Protein AF-A0A9J6AYH1-F1 (afdb_monomer_lite)

pLDDT: mean 74.79, std 12.99, range [30.77, 92.38]

Structure (mmCIF, N/CA/C/O backbone):
data_AF-A0A9J6AYH1-F1
#
_entry.id   AF-A0A9J6AYH1-F1
#
loop_
_atom_site.group_PDB
_atom_site.id
_atom_site.type_symbol
_atom_site.label_atom_id
_atom_site.label_alt_id
_atom_site.label_comp_id
_atom_site.label_asym_id
_atom_site.label_entity_id
_atom_site.label_seq_id
_atom_site.pdbx_PDB_ins_code
_atom_site.Cartn_x
_atom_site.Cartn_y
_atom_site.Cartn_z
_atom_site.occupancy
_atom_site.B_iso_or_equiv
_atom_site.auth_seq_id
_atom_site.auth_comp_id
_atom_site.auth_asym_id
_atom_site.auth_atom_id
_atom_site.pdbx_PDB_model_num
ATOM 1 N N . MET A 1 1 ? -18.204 16.922 11.024 1.00 30.77 1 MET A N 1
ATOM 2 C CA . MET A 1 1 ? -17.068 16.957 10.077 1.00 30.77 1 MET A CA 1
ATOM 3 C C . MET A 1 1 ? -16.268 15.678 10.271 1.00 30.77 1 MET A C 1
ATOM 5 O O . MET A 1 1 ? -15.561 15.578 11.263 1.00 30.77 1 MET A O 1
ATOM 9 N N . CYS A 1 2 ? -16.435 14.677 9.402 1.00 32.84 2 CYS A N 1
ATOM 10 C CA . CYS A 1 2 ? -15.571 13.495 9.428 1.00 32.84 2 CYS A CA 1
ATOM 11 C C . CYS A 1 2 ? -14.238 13.878 8.790 1.00 32.84 2 CYS A C 1
ATOM 13 O O . CYS A 1 2 ? -14.172 14.165 7.596 1.00 32.84 2 CYS A O 1
ATOM 15 N N . SER A 1 3 ? -13.195 13.962 9.606 1.00 45.34 3 SER A N 1
ATOM 16 C CA . SER A 1 3 ? -11.833 14.142 9.123 1.00 45.34 3 SER A CA 1
ATOM 17 C C . SER A 1 3 ? -11.430 12.843 8.412 1.00 45.34 3 SER A C 1
ATOM 19 O O . SER A 1 3 ? -11.297 11.802 9.054 1.00 45.34 3 SER A O 1
ATOM 21 N N . ASN A 1 4 ? -11.335 12.867 7.081 1.00 43.97 4 ASN A N 1
ATOM 22 C CA . ASN A 1 4 ? -11.016 11.687 6.274 1.00 43.97 4 ASN A CA 1
ATOM 23 C C . ASN A 1 4 ? -9.523 11.369 6.386 1.00 43.97 4 ASN A C 1
ATOM 25 O O . ASN A 1 4 ? -8.710 11.845 5.595 1.00 43.97 4 ASN A O 1
ATOM 29 N N . TYR A 1 5 ? -9.155 10.564 7.372 1.00 58.12 5 TYR A N 1
ATOM 30 C CA . TYR A 1 5 ? -7.811 10.019 7.473 1.00 58.12 5 TYR A CA 1
ATOM 31 C C . TYR A 1 5 ? -7.780 8.627 6.828 1.00 58.12 5 TYR A C 1
ATOM 33 O O . TYR A 1 5 ? -8.566 7.746 7.171 1.00 58.12 5 TYR A O 1
ATOM 41 N N . CYS A 1 6 ? -6.871 8.425 5.874 1.00 54.84 6 CYS A N 1
ATOM 42 C CA . CYS A 1 6 ? -6.658 7.134 5.226 1.00 54.84 6 CYS A CA 1
ATOM 43 C C . CYS A 1 6 ? -5.392 6.502 5.820 1.00 54.84 6 CYS A C 1
ATOM 45 O O . CYS A 1 6 ? -4.272 6.861 5.451 1.00 54.84 6 CYS A O 1
ATOM 47 N N . TRP A 1 7 ? -5.565 5.617 6.801 1.00 61.03 7 TRP A N 1
ATOM 48 C CA . TRP A 1 7 ? -4.459 4.950 7.488 1.00 61.03 7 TRP A CA 1
ATOM 49 C C . TRP A 1 7 ? -4.151 3.598 6.838 1.00 61.03 7 TRP A C 1
ATOM 51 O O . TRP A 1 7 ? -5.053 2.813 6.569 1.00 61.03 7 TRP A O 1
ATOM 61 N N . ARG A 1 8 ? -2.863 3.327 6.591 1.00 68.81 8 ARG A N 1
ATOM 62 C CA . ARG A 1 8 ? -2.380 2.092 5.938 1.00 68.81 8 ARG A CA 1
ATOM 63 C C . ARG A 1 8 ? -1.730 1.094 6.904 1.00 68.81 8 ARG A C 1
ATOM 65 O O . ARG A 1 8 ? -1.591 -0.073 6.562 1.00 68.81 8 ARG A O 1
ATOM 72 N N . SER A 1 9 ? -1.311 1.545 8.085 1.00 72.44 9 SER A N 1
ATOM 73 C CA . SER A 1 9 ? -0.573 0.728 9.053 1.00 72.44 9 SER A CA 1
ATOM 74 C C . SER A 1 9 ? -1.465 0.323 10.218 1.00 72.44 9 SER A C 1
ATOM 76 O O . SER A 1 9 ? -1.883 1.188 10.988 1.00 72.44 9 SER A O 1
ATOM 78 N N . ASN A 1 10 ? -1.679 -0.982 10.399 1.00 73.69 10 ASN A N 1
ATOM 79 C CA . ASN A 1 10 ? -2.524 -1.507 11.477 1.00 73.69 10 ASN A CA 1
ATOM 80 C C . ASN A 1 10 ? -2.041 -1.073 12.863 1.00 73.69 10 ASN A C 1
ATOM 82 O O . ASN A 1 10 ? -2.833 -0.572 13.650 1.00 73.69 10 ASN A O 1
ATOM 86 N N . SER A 1 11 ? -0.731 -1.100 13.114 1.00 74.25 11 SER A N 1
ATOM 87 C CA . SER A 1 11 ? -0.163 -0.683 14.403 1.00 74.25 11 SER A CA 1
ATOM 88 C C . SER A 1 11 ? -0.431 0.786 14.763 1.00 74.25 11 SER A C 1
ATOM 90 O O . SER A 1 11 ? -0.436 1.141 15.940 1.00 74.25 11 SER A O 1
ATOM 92 N N . TYR A 1 12 ? -0.656 1.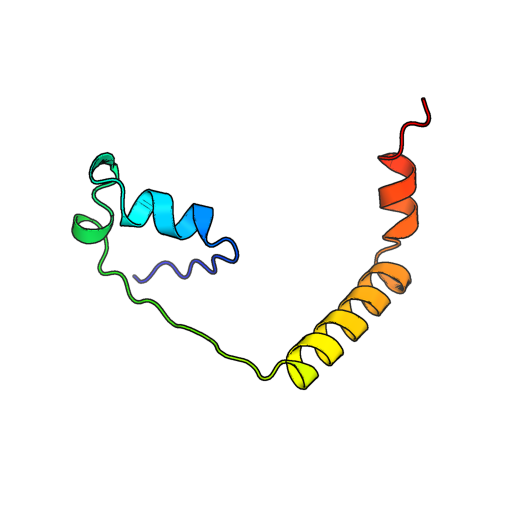653 13.771 1.00 71.25 12 TYR A N 1
ATOM 93 C CA . TYR A 1 12 ? -1.016 3.057 13.986 1.00 71.25 12 TYR A CA 1
ATOM 94 C C . TYR A 1 12 ? -2.521 3.262 14.177 1.00 71.25 12 TYR A C 1
ATOM 96 O O . TYR A 1 12 ? -2.910 4.295 14.714 1.00 71.25 12 TYR A O 1
ATOM 104 N N . VAL A 1 13 ? -3.350 2.304 13.756 1.00 73.62 13 VAL A N 1
ATOM 105 C CA . VAL A 1 13 ? -4.802 2.303 13.990 1.00 73.62 13 VAL A CA 1
ATOM 106 C C . VAL A 1 13 ? -5.125 1.645 15.334 1.00 73.62 13 VAL A C 1
ATOM 108 O O . VAL A 1 13 ? -5.921 2.177 16.098 1.00 73.62 13 VAL A O 1
ATOM 111 N N . GLU A 1 14 ? -4.461 0.541 15.669 1.00 72.94 14 GLU A N 1
ATOM 112 C CA . GLU A 1 14 ? -4.695 -0.237 16.893 1.00 72.94 14 GLU A CA 1
ATOM 113 C C . GLU A 1 14 ? -4.316 0.551 18.150 1.00 72.94 14 GLU A C 1
ATOM 115 O O . GLU A 1 14 ? -5.118 0.676 19.072 1.00 72.94 14 GLU A O 1
ATOM 120 N N . LYS A 1 15 ? -3.140 1.193 18.165 1.00 76.38 15 LYS A N 1
ATOM 121 C CA . LYS A 1 15 ? -2.666 1.967 19.325 1.00 76.38 15 LYS A CA 1
ATOM 122 C C . LYS A 1 15 ? -3.663 3.038 19.812 1.00 76.38 15 LYS A C 1
ATOM 124 O O . LYS A 1 15 ? -3.979 3.046 20.996 1.00 76.38 15 LYS A O 1
ATOM 129 N N . PRO A 1 16 ? -4.191 3.946 18.977 1.00 68.19 16 PRO A N 1
ATOM 130 C CA . PRO A 1 16 ? -5.164 4.933 19.444 1.00 68.19 16 PRO A CA 1
ATOM 131 C C . PRO A 1 16 ? -6.547 4.339 19.753 1.00 68.19 16 PRO A C 1
ATOM 133 O O . PRO A 1 16 ? -7.265 4.903 20.578 1.00 68.19 16 PRO A O 1
ATOM 136 N N . VAL A 1 17 ? -6.934 3.223 19.124 1.00 69.19 17 VAL A N 1
ATOM 137 C CA . VAL A 1 17 ? -8.246 2.582 19.339 1.00 69.19 17 VAL A CA 1
ATOM 138 C C . VAL A 1 17 ? -8.281 1.744 20.624 1.00 69.19 17 VAL A C 1
ATOM 140 O O . VAL A 1 17 ? -9.324 1.695 21.285 1.00 69.19 17 VAL A O 1
ATOM 143 N N . GLU A 1 18 ? -7.170 1.102 20.987 1.00 69.56 18 GLU A N 1
ATOM 144 C CA . GLU A 1 18 ? -7.064 0.197 22.139 1.00 69.56 18 GLU A CA 1
ATOM 145 C C . GLU A 1 18 ? -6.592 0.897 23.415 1.00 69.56 18 GLU A C 1
ATOM 147 O O . GLU A 1 18 ? -7.087 0.596 24.504 1.00 69.56 18 GLU A O 1
ATOM 152 N N . TYR A 1 19 ? -5.672 1.862 23.315 1.00 66.50 19 TYR A N 1
ATOM 153 C CA . TY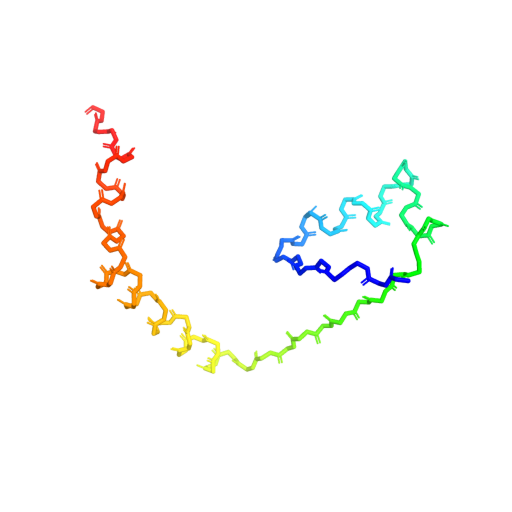R A 1 19 ? -5.172 2.547 24.503 1.00 66.50 19 TYR A CA 1
ATOM 154 C C . TYR A 1 19 ? -6.172 3.602 24.980 1.00 66.50 19 TYR A C 1
ATOM 156 O O . TYR A 1 19 ? -6.343 4.668 24.385 1.00 66.50 19 TYR A O 1
ATOM 164 N N . GLN A 1 20 ? -6.779 3.318 26.132 1.00 57.97 20 GLN A N 1
ATOM 165 C CA . GLN A 1 20 ? -7.777 4.151 26.811 1.00 57.97 20 GLN A CA 1
ATOM 166 C C . GLN A 1 20 ? -7.305 5.601 27.047 1.00 57.97 20 GLN A C 1
ATOM 168 O O . GLN A 1 20 ? -8.123 6.519 27.055 1.00 57.97 20 GLN A O 1
ATOM 173 N N . VAL A 1 21 ? -5.985 5.816 27.145 1.00 63.91 21 VAL A N 1
ATOM 174 C CA . VAL A 1 21 ? -5.327 7.129 27.290 1.00 63.91 21 VAL A CA 1
ATOM 175 C C . VAL A 1 21 ? -5.659 8.083 26.137 1.00 63.91 21 VAL A C 1
ATOM 177 O O . VAL A 1 21 ? -5.751 9.289 26.347 1.00 63.91 21 VAL A O 1
ATOM 180 N N . PHE A 1 22 ? -5.889 7.569 24.925 1.00 62.78 22 PHE A N 1
ATOM 181 C CA . PHE A 1 22 ? -6.222 8.410 23.773 1.00 62.78 22 PHE A CA 1
ATOM 182 C C . PHE A 1 22 ? -7.712 8.764 23.688 1.00 62.78 22 PHE A C 1
ATOM 184 O O . PHE A 1 22 ? -8.078 9.592 22.852 1.00 62.78 22 PHE A O 1
ATOM 191 N N . MET A 1 23 ? -8.568 8.152 24.528 1.00 65.88 23 MET A N 1
ATOM 192 C CA . MET A 1 23 ? -10.031 8.331 24.571 1.00 65.88 23 MET A CA 1
ATOM 193 C C . MET A 1 23 ? -10.683 8.400 23.179 1.00 65.88 23 MET A C 1
ATOM 195 O O . MET A 1 23 ? -11.687 9.083 22.979 1.00 65.88 23 MET A O 1
ATOM 199 N N . PHE A 1 24 ? -10.107 7.702 22.196 1.00 68.44 24 PHE A N 1
ATOM 200 C CA . PHE A 1 24 ? -10.412 7.912 20.783 1.00 68.44 24 PHE A CA 1
ATOM 201 C C . PHE A 1 24 ? -11.884 7.616 20.482 1.00 68.44 24 PHE A C 1
ATOM 203 O O . PHE A 1 24 ? -12.560 8.416 19.841 1.00 68.44 24 PHE A O 1
ATOM 210 N N . LYS A 1 25 ? -12.404 6.538 21.083 1.00 67.94 25 LYS A N 1
ATOM 211 C CA . LYS A 1 25 ? -13.816 6.132 21.015 1.00 67.94 25 LYS A CA 1
ATOM 212 C C . LYS A 1 25 ? -14.787 7.125 21.667 1.00 67.94 25 LYS A C 1
ATOM 214 O O . LYS A 1 25 ? -15.963 7.112 21.339 1.00 67.94 25 LYS A O 1
ATOM 219 N N . TYR A 1 26 ? -14.319 7.947 22.609 1.00 68.69 26 TYR A N 1
ATOM 220 C CA . TYR A 1 26 ? -15.149 8.923 23.326 1.00 68.69 26 TYR A CA 1
ATOM 221 C C . TYR A 1 26 ? -15.116 10.305 22.663 1.00 68.69 26 TYR A C 1
ATOM 223 O O . TYR A 1 26 ? -16.058 11.082 22.780 1.00 68.69 26 TYR A O 1
ATOM 231 N N . LYS A 1 27 ? -14.012 10.623 21.973 1.00 72.56 27 LYS A N 1
ATOM 232 C CA . LYS A 1 27 ? -13.782 11.921 21.328 1.00 72.56 27 LYS A CA 1
ATOM 233 C C . LYS A 1 27 ? -14.264 11.968 19.876 1.00 72.56 27 LYS A C 1
ATOM 235 O O . LYS A 1 27 ? -14.591 13.050 19.394 1.00 72.56 27 LYS A O 1
ATOM 240 N N . TYR A 1 28 ? -14.303 10.828 19.186 1.00 72.06 28 TYR A N 1
ATOM 241 C CA . TYR A 1 28 ? -14.676 10.753 17.775 1.00 72.06 28 TYR A CA 1
ATOM 242 C C . TYR A 1 28 ? -15.686 9.638 17.519 1.00 72.06 28 TYR A C 1
ATOM 244 O O . TYR A 1 28 ? -15.458 8.487 17.894 1.00 72.06 28 TYR A O 1
ATOM 252 N N . ASP A 1 29 ? -16.754 9.972 16.794 1.00 72.69 29 ASP A N 1
ATOM 253 C CA . ASP A 1 29 ? -17.624 8.973 16.178 1.00 72.69 29 ASP A CA 1
ATOM 254 C C . ASP A 1 29 ? -16.856 8.316 15.022 1.00 72.69 29 ASP A C 1
ATOM 256 O O . ASP A 1 29 ? -16.605 8.924 13.977 1.00 72.69 29 ASP A O 1
ATOM 260 N N . SER A 1 30 ? -16.331 7.122 15.286 1.00 71.44 30 SER A N 1
ATOM 261 C CA . SER A 1 30 ? -15.356 6.460 14.421 1.00 71.44 30 SER A CA 1
ATOM 262 C C . SER A 1 30 ? -16.066 5.507 13.464 1.00 71.44 30 SER A C 1
ATOM 264 O O . SER A 1 30 ? -16.604 4.487 13.888 1.00 71.44 30 SER A O 1
ATOM 266 N N . CYS A 1 31 ? -16.021 5.802 12.164 1.00 75.94 31 CYS A N 1
ATOM 267 C CA . CYS A 1 31 ? -16.500 4.910 11.109 1.00 75.94 31 CYS A CA 1
ATOM 268 C C . CYS A 1 31 ? -15.307 4.238 10.413 1.00 75.94 31 CYS A C 1
ATOM 270 O O . CYS A 1 31 ? -14.462 4.918 9.829 1.00 75.94 31 CYS A O 1
ATOM 272 N N . PHE A 1 32 ? -15.230 2.906 10.473 1.00 75.62 32 PHE A N 1
ATOM 273 C CA . PHE A 1 32 ? -14.164 2.130 9.836 1.00 75.62 32 PHE A CA 1
ATOM 274 C C . PHE A 1 32 ? -14.664 1.516 8.531 1.00 75.62 32 PHE A C 1
ATOM 276 O O . PHE A 1 32 ? -15.544 0.658 8.538 1.00 75.62 32 PHE A O 1
ATOM 283 N N . ILE A 1 33 ? -14.073 1.930 7.410 1.00 81.12 33 ILE A N 1
ATOM 284 C CA . ILE A 1 33 ? -14.365 1.361 6.093 1.00 81.12 33 ILE A CA 1
ATOM 285 C C . ILE A 1 33 ? -13.246 0.388 5.736 1.00 81.12 33 ILE A C 1
ATOM 287 O O . ILE A 1 33 ? -12.109 0.793 5.496 1.00 81.12 33 ILE A O 1
ATOM 291 N N . TRP A 1 34 ? -13.577 -0.900 5.684 1.00 80.75 34 TRP A N 1
ATOM 292 C CA . TRP A 1 34 ? -12.668 -1.932 5.196 1.00 80.75 34 TRP A CA 1
ATOM 293 C C . TRP A 1 34 ? -12.817 -2.087 3.686 1.00 80.75 34 TRP A C 1
ATOM 295 O O . TRP A 1 34 ? -13.872 -2.475 3.191 1.00 80.75 34 TRP A O 1
ATOM 305 N N . ILE A 1 35 ? -11.747 -1.792 2.949 1.00 83.62 35 ILE A N 1
ATOM 306 C CA . ILE A 1 35 ? -11.693 -1.992 1.501 1.00 83.62 35 ILE A CA 1
ATOM 307 C C . ILE A 1 35 ? -10.947 -3.298 1.243 1.00 83.62 35 ILE A C 1
ATOM 309 O O . ILE A 1 35 ? -9.724 -3.352 1.360 1.00 83.62 35 ILE A O 1
ATOM 313 N N . TYR A 1 36 ? -11.686 -4.350 0.894 1.00 84.38 36 TYR A N 1
ATOM 314 C CA . TYR A 1 36 ? -11.098 -5.605 0.438 1.00 84.38 36 TYR A CA 1
ATOM 315 C C . TYR A 1 36 ? -10.961 -5.596 -1.086 1.00 84.38 36 TYR A C 1
ATOM 317 O O . TYR A 1 36 ? -11.877 -5.194 -1.803 1.00 84.38 36 TYR A O 1
ATOM 325 N N . ILE A 1 37 ? -9.805 -6.027 -1.582 1.00 85.75 37 ILE A N 1
ATOM 326 C CA . ILE A 1 37 ? -9.508 -6.141 -3.011 1.00 85.75 37 ILE A CA 1
ATOM 327 C C . ILE A 1 37 ? -8.914 -7.526 -3.227 1.00 85.75 37 ILE A C 1
ATOM 329 O O . ILE A 1 37 ? -8.078 -7.974 -2.443 1.00 85.75 37 ILE A O 1
ATOM 333 N N . GLU A 1 38 ? -9.345 -8.192 -4.292 1.00 91.19 38 GLU A N 1
ATOM 334 C CA . GLU A 1 38 ? -8.802 -9.484 -4.693 1.00 91.19 38 GLU A CA 1
ATOM 335 C C . GLU A 1 38 ? -7.296 -9.369 -5.002 1.00 91.19 38 GLU A C 1
ATOM 337 O O . GLU A 1 38 ? -6.813 -8.355 -5.520 1.00 91.19 38 GLU A O 1
ATOM 342 N N . GLN A 1 39 ? -6.531 -10.392 -4.615 1.00 88.75 39 GLN A N 1
ATOM 343 C CA . GLN A 1 39 ? -5.076 -10.296 -4.574 1.00 88.75 39 GLN A CA 1
ATOM 344 C C . GLN A 1 39 ? -4.454 -10.124 -5.965 1.00 88.75 39 GLN A C 1
ATOM 346 O O . GLN A 1 39 ? -3.504 -9.352 -6.100 1.00 88.75 39 GLN A O 1
ATOM 351 N N . SER A 1 40 ? -5.002 -10.756 -7.008 1.00 90.06 40 SER A N 1
ATOM 352 C CA . SER A 1 40 ? -4.502 -10.589 -8.377 1.00 90.06 40 SER A CA 1
ATOM 353 C C . SER A 1 40 ? -4.683 -9.151 -8.883 1.00 90.06 40 SER A C 1
ATOM 355 O O . SER A 1 40 ? -3.764 -8.577 -9.474 1.00 90.06 40 SER A O 1
ATOM 357 N N . VAL A 1 41 ? -5.817 -8.514 -8.567 1.00 90.06 41 VAL A N 1
ATOM 358 C CA . VAL A 1 41 ? -6.075 -7.101 -8.893 1.00 90.06 41 VAL A CA 1
ATOM 359 C C . VAL A 1 41 ? -5.138 -6.171 -8.122 1.00 90.06 41 VAL A C 1
ATOM 361 O O . VAL A 1 41 ? -4.646 -5.185 -8.682 1.00 90.06 41 VAL A O 1
ATOM 364 N N . MET A 1 42 ? -4.875 -6.473 -6.846 1.00 88.56 42 MET A N 1
ATOM 365 C CA . MET A 1 42 ? -3.948 -5.695 -6.025 1.00 88.56 42 MET A CA 1
ATOM 366 C C . MET A 1 42 ? -2.521 -5.783 -6.565 1.00 88.56 42 MET A C 1
ATOM 368 O O . MET A 1 42 ? -1.910 -4.741 -6.796 1.00 88.56 42 MET A O 1
ATOM 372 N N . ASN A 1 43 ? -2.023 -6.995 -6.815 1.00 88.75 43 ASN A N 1
ATOM 373 C CA . ASN A 1 43 ? -0.671 -7.228 -7.322 1.00 88.75 43 ASN A CA 1
ATOM 374 C C . ASN A 1 43 ? -0.463 -6.507 -8.652 1.00 88.75 43 ASN A C 1
ATOM 376 O O . ASN A 1 43 ? 0.448 -5.695 -8.760 1.00 88.75 43 ASN A O 1
ATOM 380 N N . ARG A 1 44 ? -1.399 -6.652 -9.600 1.00 92.38 44 ARG A N 1
ATOM 381 C CA . ARG A 1 44 ? -1.320 -5.961 -10.893 1.00 92.38 44 ARG A CA 1
ATOM 382 C C . ARG A 1 44 ? -1.194 -4.441 -10.745 1.00 92.38 44 ARG A C 1
ATOM 384 O O . ARG A 1 44 ? -0.432 -3.808 -11.469 1.00 92.38 44 ARG A O 1
ATOM 391 N N . ARG A 1 45 ? -1.945 -3.835 -9.818 1.00 90.31 45 ARG A N 1
ATOM 392 C CA . ARG A 1 45 ? -1.858 -2.387 -9.556 1.00 90.31 45 ARG A CA 1
ATOM 393 C C . ARG A 1 45 ? -0.568 -1.986 -8.851 1.00 90.31 45 ARG A C 1
ATOM 395 O O . ARG A 1 45 ? -0.069 -0.890 -9.104 1.00 90.31 45 ARG A O 1
ATOM 402 N N . VAL A 1 46 ? -0.069 -2.820 -7.943 1.00 88.31 46 VAL A N 1
ATOM 403 C CA . VAL A 1 46 ? 1.206 -2.583 -7.261 1.00 88.31 46 VAL A CA 1
ATOM 404 C C . VAL A 1 46 ? 2.346 -2.646 -8.270 1.00 88.31 46 VAL A C 1
ATOM 406 O O . VAL A 1 46 ? 3.134 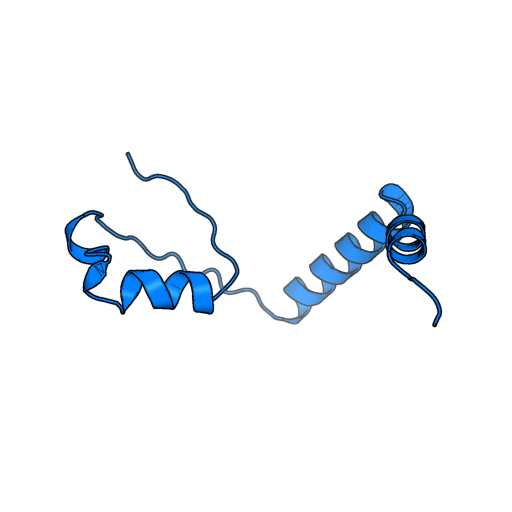-1.708 -8.301 1.00 88.31 46 VAL A O 1
ATOM 409 N N . ASP A 1 47 ? 2.366 -3.652 -9.143 1.00 90.31 47 ASP A N 1
ATOM 410 C CA . ASP A 1 47 ? 3.385 -3.824 -10.182 1.00 90.31 47 ASP A CA 1
ATOM 411 C C . ASP A 1 47 ? 3.449 -2.598 -11.097 1.00 90.31 47 ASP A C 1
ATOM 413 O O . ASP A 1 47 ? 4.498 -1.972 -11.224 1.00 90.31 47 ASP A O 1
ATOM 417 N N . THR A 1 48 ? 2.299 -2.148 -11.618 1.00 90.94 48 THR A N 1
ATOM 418 C CA . THR A 1 48 ? 2.243 -0.935 -12.457 1.00 90.94 48 THR A CA 1
ATOM 419 C C . THR A 1 48 ? 2.771 0.301 -11.721 1.00 90.94 48 THR A C 1
ATOM 421 O O . THR A 1 48 ? 3.498 1.105 -12.297 1.00 90.94 48 THR A O 1
ATOM 424 N N . ARG A 1 49 ? 2.455 0.462 -10.429 1.00 90.69 49 ARG A N 1
ATOM 425 C CA . ARG A 1 49 ? 2.972 1.594 -9.643 1.00 90.69 49 ARG A CA 1
ATOM 426 C C . ARG A 1 49 ? 4.466 1.495 -9.373 1.00 90.69 49 ARG A C 1
ATOM 428 O O . ARG A 1 49 ? 5.132 2.526 -9.318 1.00 90.69 49 ARG A O 1
ATOM 435 N N . VAL A 1 50 ? 4.992 0.290 -9.169 1.00 87.38 50 VAL A N 1
ATOM 436 C CA . VAL A 1 50 ? 6.435 0.073 -9.021 1.00 87.38 50 VAL A CA 1
ATOM 437 C C . VAL A 1 50 ? 7.135 0.454 -10.320 1.00 87.38 50 VAL A C 1
ATOM 439 O O . VAL A 1 50 ? 8.094 1.227 -10.270 1.00 87.38 50 VAL A O 1
ATOM 442 N N . ASP A 1 51 ? 6.605 0.028 -11.465 1.00 89.50 51 ASP A N 1
ATOM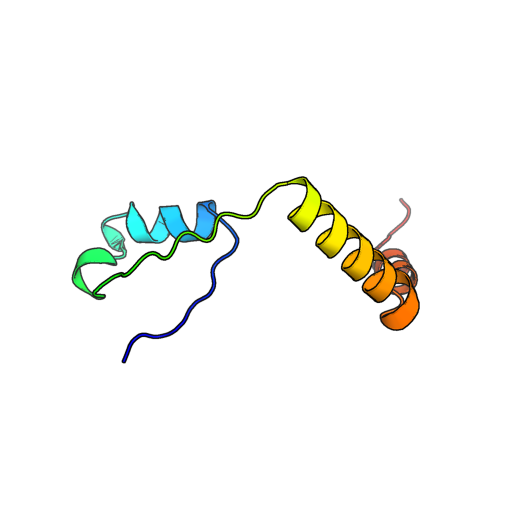 443 C CA . ASP A 1 51 ? 7.133 0.394 -12.779 1.00 89.50 51 ASP A CA 1
ATOM 444 C C . ASP A 1 51 ? 7.123 1.915 -12.988 1.00 89.50 51 ASP A C 1
ATOM 446 O O . ASP A 1 51 ? 8.125 2.496 -13.404 1.00 89.50 51 ASP A O 1
ATOM 450 N N . GLU A 1 52 ? 6.035 2.600 -12.628 1.00 87.81 52 GLU A N 1
ATOM 451 C CA . GLU A 1 52 ? 5.952 4.066 -12.668 1.00 87.81 52 GLU A CA 1
ATOM 452 C C . GLU A 1 52 ? 6.963 4.734 -11.721 1.00 87.81 52 GLU A C 1
ATOM 454 O O . GLU A 1 52 ? 7.624 5.707 -12.088 1.00 87.81 52 GLU A O 1
ATOM 459 N N . MET A 1 53 ? 7.136 4.229 -10.498 1.00 84.31 53 MET A N 1
ATOM 460 C CA . MET A 1 53 ? 8.090 4.794 -9.537 1.00 84.31 53 MET A CA 1
ATOM 461 C C . MET A 1 53 ? 9.543 4.620 -9.992 1.00 84.31 53 MET A C 1
ATOM 463 O O . MET A 1 53 ? 10.356 5.537 -9.817 1.00 84.31 53 MET A O 1
ATOM 467 N N . VAL A 1 54 ? 9.872 3.469 -10.579 1.00 83.62 54 VAL A N 1
ATOM 468 C CA . VAL A 1 54 ? 11.199 3.176 -11.129 1.00 83.62 54 VAL A CA 1
ATOM 469 C C . VAL A 1 54 ? 11.468 4.047 -12.353 1.00 83.62 54 VAL A C 1
ATOM 471 O O . VAL A 1 54 ? 12.479 4.753 -12.375 1.00 83.62 54 VAL A O 1
ATOM 474 N N . ASN A 1 55 ? 10.545 4.062 -13.316 1.00 81.75 55 ASN A N 1
ATOM 475 C CA . ASN A 1 55 ? 10.749 4.704 -14.613 1.00 81.75 55 ASN A CA 1
ATOM 476 C C . ASN A 1 55 ? 10.539 6.226 -14.575 1.00 81.75 55 ASN A C 1
ATOM 478 O O . ASN A 1 55 ? 11.349 6.970 -15.123 1.00 81.75 55 ASN A O 1
ATOM 482 N N . ALA A 1 56 ? 9.486 6.715 -13.910 1.00 78.06 56 ALA A N 1
ATOM 483 C CA . ALA A 1 56 ? 9.137 8.140 -13.899 1.00 78.06 56 ALA A CA 1
ATOM 484 C C . ALA A 1 56 ? 9.733 8.900 -12.704 1.00 78.06 56 ALA A C 1
ATOM 486 O O . ALA A 1 56 ? 10.141 10.053 -12.838 1.00 78.06 56 ALA A O 1
ATOM 487 N N . CYS A 1 57 ? 9.806 8.277 -11.522 1.00 65.62 57 CYS A N 1
ATOM 488 C CA . CYS A 1 57 ? 10.243 8.957 -10.293 1.00 65.62 57 CYS A CA 1
ATOM 489 C C . CYS A 1 57 ? 11.714 8.691 -9.917 1.00 65.62 57 CYS A C 1
ATOM 491 O O . CYS A 1 57 ? 12.162 9.128 -8.847 1.00 65.62 57 CYS A O 1
ATOM 493 N N . ARG A 1 58 ? 12.457 7.988 -10.793 1.00 76.56 58 ARG A N 1
ATOM 494 C CA . ARG A 1 58 ? 13.874 7.616 -10.636 1.00 76.56 58 ARG A CA 1
ATOM 495 C C . ARG A 1 58 ? 14.157 7.004 -9.259 1.00 76.56 58 ARG A C 1
ATOM 497 O O . ARG A 1 58 ? 15.104 7.392 -8.573 1.00 76.56 58 ARG A O 1
ATOM 504 N N . LEU A 1 59 ? 13.306 6.068 -8.825 1.00 78.25 59 LEU A N 1
ATOM 505 C CA . LEU A 1 59 ? 13.398 5.441 -7.499 1.00 78.25 59 LEU A CA 1
ATOM 506 C C . LEU A 1 59 ? 14.800 4.874 -7.219 1.00 78.25 59 LEU A C 1
ATOM 508 O O . LEU A 1 59 ? 15.327 5.059 -6.125 1.00 78.25 59 LEU A O 1
ATOM 512 N N . VAL A 1 60 ? 15.429 4.258 -8.221 1.00 78.12 60 VAL A N 1
ATOM 513 C CA . VAL A 1 60 ? 16.777 3.674 -8.119 1.00 78.12 60 VAL A CA 1
AT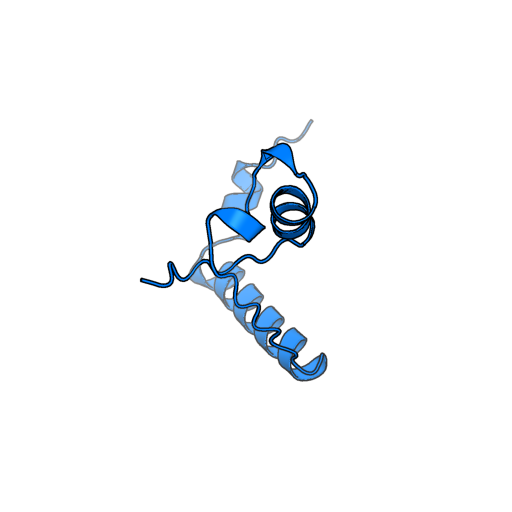OM 514 C C . VAL A 1 60 ? 17.828 4.724 -7.745 1.00 78.12 60 VAL A C 1
ATOM 516 O O . VAL A 1 60 ? 18.680 4.470 -6.894 1.00 78.12 60 VAL A O 1
ATOM 519 N N . ASP A 1 61 ? 17.734 5.934 -8.298 1.00 77.06 61 ASP A N 1
ATOM 520 C CA . ASP A 1 61 ? 18.668 7.020 -7.983 1.00 77.06 61 ASP A CA 1
ATOM 521 C C . ASP A 1 61 ? 18.466 7.566 -6.569 1.00 77.06 61 ASP A C 1
ATOM 523 O O . ASP A 1 61 ? 19.417 8.017 -5.932 1.00 77.06 61 ASP A O 1
ATOM 527 N N . LYS A 1 62 ? 17.233 7.513 -6.052 1.00 74.75 62 LYS A N 1
ATOM 528 C CA . LYS A 1 62 ? 16.947 7.870 -4.656 1.00 74.75 62 LYS A CA 1
ATOM 529 C C . LYS A 1 62 ? 17.517 6.829 -3.699 1.00 74.75 62 LYS A C 1
ATOM 531 O O . LYS A 1 62 ? 18.169 7.206 -2.732 1.00 74.75 62 LYS A O 1
ATOM 536 N N . VAL A 1 63 ? 17.332 5.541 -3.990 1.00 79.44 63 VAL A N 1
ATOM 537 C CA . VAL A 1 63 ? 17.894 4.454 -3.173 1.00 79.44 63 VAL A CA 1
ATOM 538 C C . VAL A 1 63 ? 19.420 4.528 -3.161 1.00 79.44 63 VAL A C 1
ATOM 540 O O . VAL A 1 63 ? 20.019 4.459 -2.094 1.00 79.44 63 VAL A O 1
ATOM 543 N N . ARG A 1 64 ? 20.058 4.783 -4.311 1.00 81.25 64 ARG A N 1
ATOM 544 C CA . ARG A 1 64 ? 21.520 4.920 -4.409 1.00 81.25 64 ARG A CA 1
ATOM 545 C C . ARG A 1 64 ? 22.085 6.077 -3.571 1.00 81.25 64 ARG A C 1
ATOM 547 O O . ARG A 1 64 ? 23.219 5.987 -3.129 1.00 81.25 64 ARG A O 1
ATOM 554 N N . LYS A 1 65 ? 21.312 7.143 -3.329 1.00 76.88 65 LYS A N 1
ATOM 555 C CA . LYS A 1 65 ? 21.712 8.264 -2.451 1.00 76.88 65 LYS A CA 1
ATOM 556 C C . LYS A 1 65 ? 21.601 7.950 -0.959 1.00 76.88 65 LYS A C 1
ATOM 558 O O . LYS A 1 65 ? 22.276 8.589 -0.164 1.00 76.88 65 LYS A O 1
ATOM 563 N N . ILE A 1 66 ? 20.712 7.032 -0.588 1.00 84.44 66 ILE A N 1
ATOM 564 C CA . ILE A 1 66 ? 20.510 6.599 0.804 1.00 84.44 66 ILE A CA 1
ATOM 565 C C . ILE A 1 66 ? 21.440 5.421 1.130 1.00 84.44 66 ILE A C 1
ATOM 567 O O . ILE A 1 66 ? 21.740 5.162 2.290 1.00 84.44 66 ILE A O 1
ATOM 571 N N . PHE A 1 67 ? 21.910 4.717 0.101 1.00 77.50 67 PHE A N 1
ATOM 572 C CA . PHE A 1 67 ? 22.859 3.629 0.236 1.00 77.50 67 PHE A CA 1
ATOM 573 C C . PHE A 1 67 ? 24.243 4.165 0.621 1.00 77.50 67 PHE A C 1
ATOM 575 O O . PHE A 1 67 ? 24.938 4.770 -0.194 1.00 77.50 67 PHE A O 1
ATOM 582 N N . ILE A 1 68 ? 24.630 3.924 1.870 1.00 78.56 68 ILE A N 1
ATOM 583 C CA . ILE A 1 68 ? 25.989 4.128 2.364 1.00 78.56 68 ILE A CA 1
ATOM 584 C C . ILE A 1 68 ? 26.657 2.750 2.311 1.00 78.56 68 ILE A C 1
ATOM 586 O O . ILE A 1 68 ? 26.249 1.879 3.081 1.00 78.56 68 ILE A O 1
ATOM 590 N N . PRO A 1 69 ? 27.595 2.500 1.379 1.00 77.38 69 PRO A N 1
ATOM 591 C CA . PRO A 1 69 ? 28.413 1.298 1.454 1.00 77.38 69 PRO A CA 1
ATOM 592 C C . PRO A 1 69 ? 29.296 1.399 2.704 1.00 77.38 69 PRO A C 1
ATOM 594 O O . PRO A 1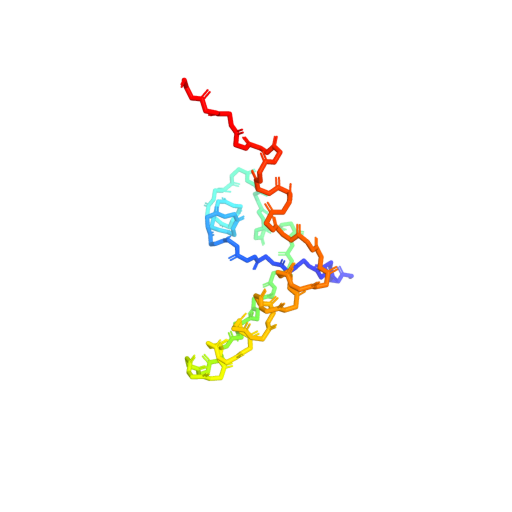 69 ? 29.902 2.448 2.930 1.00 77.38 69 PRO A O 1
ATOM 597 N N . GLU A 1 70 ? 29.307 0.344 3.519 1.00 61.81 70 GLU A N 1
ATOM 598 C CA . GLU A 1 70 ? 30.259 0.189 4.629 1.00 61.81 70 GLU A CA 1
ATOM 599 C C . GLU A 1 70 ? 31.708 0.111 4.130 1.00 61.81 70 GLU A C 1
ATOM 601 O O . GLU A 1 70 ? 31.935 -0.487 3.048 1.00 61.81 70 GLU A O 1
#

Foldseek 3Di:
DPPDDDDDDPVVVCVCVPDCVNVDVVPDPDDDDDDDDDPVVVVVVVVVVVVCCVPPVVVVVVVVVVDDDD

Radius of gyration: 18.46 Å; chains: 1; bounding box: 48×28×42 Å

Organism: Solanum commersonii (NCBI:txid4109)

InterPro domains:
  IPR027417 P-loop containing nucleoside triphosphate hydrolase [G3DSA:3.40.50.300] (9-38)
  IPR039657 Dimethylallyltransferase [PTHR11088] (9-69)

Secondary structure (DSSP, 8-state):
---------HHHHHHHHH-GGG-HHHHS----------HHHHHHHHHHHHHHHHHTS-HHHHHHHH----

Sequence (70 aa):
MCSNYCWRSNSYVEKPVEYQVFMFKYKYDSCFIWIYIEQSVMNRRVDTRVDEMVNACRLVDKVRKIFIPE